Protein AF-A0A8X7BX91-F1 (afdb_monomer_lite)

InterPro domains:
  IPR034904 Fe-S cluster assembly domain superfamily [G3DSA:3.30.300.130] (1-57)
  IPR034904 Fe-S cluster assembly domain superfamily [SSF117916] (6-51)
  IPR039796 MIP18 family [PTHR12377] (2-57)

Sequence (57 aa):
MTLEELKVVELDLIEVNDASNCCVVQFVPTIPQCSMATLIGLAIKVQLLRLLPARFK

Organism: NCBI:txid2747483

Secondary structure (DSSP, 8-state):
--GGGGT---GGGEEEETTTTEEEE----SSTT-THHHHHHHHHHHHHHHHS-GGG-

Radius of gyration: 12.34 Å; chains: 1; bounding box: 24×19×34 Å

Structure (mmCIF, N/CA/C/O backbone):
data_AF-A0A8X7BX91-F1
#
_entry.id   AF-A0A8X7BX91-F1
#
loop_
_atom_site.group_PDB
_atom_site.id
_atom_site.type_symbol
_atom_site.label_atom_id
_atom_site.label_alt_id
_atom_site.label_comp_id
_atom_site.label_asym_id
_atom_site.label_entity_id
_atom_site.label_seq_id
_atom_site.pdbx_PDB_ins_code
_atom_site.Cartn_x
_atom_site.Cartn_y
_atom_site.Cartn_z
_atom_site.occupancy
_atom_site.B_iso_or_equiv
_atom_site.auth_seq_id
_atom_site.auth_comp_id
_atom_site.auth_asym_id
_atom_site.auth_atom_id
_atom_site.pdbx_PDB_model_num
ATOM 1 N N . MET A 1 1 ? 1.165 -7.658 18.350 1.00 42.38 1 MET A N 1
ATOM 2 C CA . MET A 1 1 ? 0.045 -6.963 17.695 1.00 42.38 1 MET A CA 1
ATOM 3 C C . MET A 1 1 ? 0.533 -6.460 16.354 1.00 42.38 1 MET A C 1
ATOM 5 O O . MET A 1 1 ? 1.411 -5.601 16.330 1.00 42.38 1 MET A O 1
ATOM 9 N N . THR A 1 2 ? 0.075 -7.072 15.266 1.00 53.03 2 THR A N 1
ATOM 10 C CA . THR A 1 2 ? 0.464 -6.728 13.888 1.00 53.03 2 THR A CA 1
ATOM 11 C C . THR A 1 2 ? -0.597 -5.835 13.236 1.00 53.03 2 THR A C 1
ATOM 13 O O . THR A 1 2 ? -1.749 -5.806 13.658 1.00 53.03 2 THR A O 1
ATOM 16 N N . LEU A 1 3 ? -0.218 -5.066 12.209 1.00 48.50 3 LEU A N 1
ATOM 17 C CA . LEU A 1 3 ? -1.126 -4.144 11.502 1.00 48.50 3 LEU A CA 1
ATOM 18 C C . LEU A 1 3 ? -2.278 -4.851 10.765 1.00 48.50 3 LEU A C 1
ATOM 20 O O . LEU A 1 3 ? -3.310 -4.237 10.499 1.00 48.50 3 LEU A O 1
ATOM 24 N N . GLU A 1 4 ? -2.111 -6.143 10.487 1.00 50.03 4 GLU A N 1
ATOM 25 C CA . GLU A 1 4 ? -3.114 -7.020 9.878 1.00 50.03 4 GLU A CA 1
ATOM 26 C C . GLU A 1 4 ? -4.243 -7.373 10.869 1.00 50.03 4 GLU A C 1
ATOM 28 O O . GLU A 1 4 ? -5.409 -7.425 10.488 1.00 50.03 4 GLU A O 1
ATOM 33 N N . GLU A 1 5 ? -3.941 -7.481 12.172 1.00 46.62 5 GLU A N 1
ATOM 34 C CA . GLU A 1 5 ? -4.927 -7.763 13.234 1.00 46.62 5 GLU A CA 1
ATOM 35 C C . GLU A 1 5 ? -5.895 -6.587 13.491 1.00 46.62 5 GLU A C 1
ATOM 37 O O . GLU A 1 5 ? -6.919 -6.757 14.150 1.00 46.62 5 GLU A O 1
ATOM 42 N N . LEU A 1 6 ? -5.600 -5.394 12.958 1.00 51.69 6 LEU A N 1
ATOM 43 C CA . LEU A 1 6 ? -6.369 -4.159 13.168 1.00 51.69 6 LEU A CA 1
ATOM 44 C C . LEU A 1 6 ? -7.178 -3.705 11.934 1.00 51.69 6 LEU A C 1
ATOM 46 O O . LEU A 1 6 ? -7.756 -2.620 11.984 1.00 51.69 6 LEU A O 1
ATOM 50 N N . LYS A 1 7 ? -7.225 -4.491 10.842 1.00 53.97 7 LYS A N 1
ATOM 51 C CA . LYS A 1 7 ? -7.849 -4.107 9.548 1.00 53.97 7 LYS A CA 1
ATOM 52 C C . LYS A 1 7 ? -7.350 -2.762 8.985 1.00 53.97 7 LYS A C 1
ATOM 54 O O . LYS A 1 7 ? -8.108 -2.000 8.396 1.00 53.97 7 LYS A O 1
ATOM 59 N N . VAL A 1 8 ? -6.081 -2.424 9.203 1.00 55.31 8 VAL A N 1
ATOM 60 C CA . VAL A 1 8 ? -5.553 -1.094 8.842 1.00 55.31 8 VAL A CA 1
ATOM 61 C C . VAL A 1 8 ? -5.217 -0.987 7.350 1.00 55.31 8 VAL A C 1
ATOM 63 O O . VAL A 1 8 ? -5.180 0.117 6.812 1.00 55.31 8 VAL A O 1
ATOM 66 N N . VAL A 1 9 ? -4.989 -2.113 6.669 1.00 56.03 9 VAL A N 1
ATOM 67 C CA . VAL A 1 9 ? -4.650 -2.152 5.241 1.00 56.03 9 VAL A CA 1
ATOM 68 C C . VAL A 1 9 ? -5.387 -3.326 4.598 1.00 56.03 9 VAL A C 1
ATOM 70 O O . VAL A 1 9 ? -5.214 -4.464 5.025 1.00 56.03 9 VAL A O 1
ATOM 73 N N . GLU A 1 10 ? -6.206 -3.047 3.588 1.00 64.94 10 GLU A N 1
ATOM 74 C CA . GLU A 1 10 ? -6.851 -4.052 2.736 1.00 64.94 10 GLU A CA 1
ATOM 75 C C . GLU A 1 10 ? -6.194 -4.006 1.351 1.00 64.94 10 GLU A C 1
ATOM 77 O O . GLU A 1 10 ? -5.790 -2.936 0.891 1.00 64.94 10 GLU A O 1
ATOM 82 N N . LEU A 1 11 ? -6.059 -5.161 0.686 1.00 63.81 11 LEU A N 1
ATOM 83 C CA . LEU A 1 11 ? -5.462 -5.237 -0.657 1.00 63.81 11 LEU A CA 1
ATOM 84 C C . LEU A 1 11 ? -6.219 -4.372 -1.673 1.00 63.81 11 LEU A C 1
ATOM 86 O O . LEU A 1 11 ? -5.602 -3.807 -2.571 1.00 63.81 11 LEU A O 1
ATOM 90 N N . ASP A 1 12 ? -7.526 -4.209 -1.473 1.00 68.56 12 ASP A N 1
ATOM 91 C CA . ASP A 1 12 ? -8.412 -3.420 -2.331 1.00 68.56 12 ASP A CA 1
ATOM 92 C C . ASP A 1 12 ? -8.099 -1.912 -2.308 1.00 68.56 12 ASP A C 1
ATOM 94 O O . ASP A 1 12 ? -8.578 -1.165 -3.156 1.00 68.56 12 ASP A O 1
ATOM 98 N N . LEU A 1 13 ? -7.274 -1.453 -1.361 1.00 76.50 13 LEU A N 1
ATOM 99 C CA . LEU A 1 13 ? -6.855 -0.057 -1.218 1.00 76.50 13 LEU A CA 1
ATOM 100 C C . LEU A 1 13 ? -5.465 0.228 -1.818 1.00 76.50 13 LEU A C 1
ATOM 102 O O . LEU A 1 13 ? -4.911 1.317 -1.622 1.00 76.50 13 LEU A O 1
ATOM 106 N N . ILE A 1 14 ? -4.873 -0.748 -2.512 1.00 82.12 14 ILE A N 1
ATOM 107 C CA . ILE A 1 14 ? -3.543 -0.649 -3.117 1.00 82.12 14 ILE A CA 1
ATOM 108 C C . ILE A 1 14 ? -3.676 -0.675 -4.640 1.00 82.12 14 ILE A C 1
ATOM 110 O O . ILE A 1 14 ? -4.014 -1.697 -5.233 1.00 82.12 14 ILE A O 1
ATOM 114 N N . GLU A 1 15 ? -3.327 0.433 -5.288 1.00 84.75 15 GLU A N 1
ATOM 115 C CA . GLU A 1 15 ? -3.278 0.543 -6.745 1.00 84.75 15 GLU A CA 1
ATOM 116 C C . GLU A 1 15 ? -1.826 0.639 -7.219 1.00 84.75 15 GLU A C 1
ATOM 118 O O . GLU A 1 15 ? -1.091 1.560 -6.856 1.00 84.75 15 GLU A O 1
ATOM 123 N N . VAL A 1 16 ? -1.401 -0.302 -8.065 1.00 83.12 16 VAL A N 1
ATOM 124 C CA . VAL A 1 16 ? -0.058 -0.308 -8.659 1.00 83.12 16 VAL A CA 1
ATOM 125 C C . VAL A 1 16 ? -0.170 -0.128 -10.166 1.00 83.12 16 VAL A C 1
ATOM 127 O O . VAL A 1 16 ? -0.716 -0.973 -10.869 1.00 83.12 16 VAL A O 1
ATOM 130 N N . ASN A 1 17 ? 0.396 0.964 -10.668 1.00 84.94 17 ASN A N 1
ATOM 131 C CA . ASN A 1 17 ? 0.548 1.235 -12.087 1.00 84.94 17 ASN A CA 1
ATOM 132 C C . ASN A 1 17 ? 2.025 1.117 -12.481 1.00 84.94 17 ASN A C 1
ATOM 134 O O . ASN A 1 17 ? 2.822 2.035 -12.280 1.00 84.94 17 ASN A O 1
ATOM 138 N N . ASP A 1 18 ? 2.377 -0.027 -13.068 1.00 82.94 18 ASP A N 1
ATOM 139 C CA . ASP A 1 18 ? 3.744 -0.305 -13.519 1.00 82.94 18 ASP A CA 1
ATOM 140 C C . ASP A 1 18 ? 4.154 0.531 -14.738 1.00 82.94 18 ASP A C 1
ATOM 142 O O . ASP A 1 18 ? 5.318 0.890 -14.881 1.00 82.94 18 ASP A O 1
ATOM 146 N N . ALA A 1 19 ? 3.199 0.908 -15.594 1.00 85.19 19 ALA A N 1
ATOM 147 C CA . ALA A 1 19 ? 3.479 1.711 -16.783 1.00 85.19 19 ALA A CA 1
ATOM 148 C C . ALA A 1 19 ? 3.846 3.160 -16.429 1.00 85.19 19 ALA A C 1
ATOM 150 O O . ALA A 1 19 ? 4.703 3.760 -17.076 1.00 85.19 19 ALA A O 1
ATOM 151 N N . SER A 1 20 ? 3.214 3.720 -15.394 1.00 85.62 20 SER A N 1
ATOM 152 C CA . SER A 1 20 ? 3.495 5.072 -14.904 1.00 85.62 20 SER A CA 1
ATOM 153 C C . SER A 1 20 ? 4.490 5.105 -13.739 1.00 85.62 20 SER A C 1
ATOM 155 O O . SER A 1 20 ? 4.759 6.183 -13.216 1.00 85.62 20 SER A O 1
ATOM 157 N N . ASN A 1 21 ? 5.010 3.947 -13.308 1.00 85.69 21 ASN A N 1
ATOM 158 C CA . ASN A 1 21 ? 5.799 3.780 -12.082 1.00 85.69 21 ASN A CA 1
ATOM 159 C C . ASN A 1 21 ? 5.135 4.408 -10.839 1.00 85.69 21 ASN A C 1
ATOM 161 O O . ASN A 1 21 ? 5.811 4.967 -9.976 1.00 85.69 21 ASN A O 1
ATOM 165 N N . CYS A 1 22 ? 3.804 4.345 -10.737 1.00 84.75 22 CYS A N 1
ATOM 166 C CA . CYS A 1 22 ? 3.068 4.886 -9.594 1.00 84.75 22 CYS A CA 1
ATOM 167 C C . CYS A 1 22 ? 2.494 3.760 -8.738 1.00 84.75 22 CYS A C 1
ATOM 169 O O . CYS A 1 22 ? 1.900 2.820 -9.252 1.00 84.75 22 CYS A O 1
ATOM 171 N N . CYS A 1 23 ? 2.631 3.883 -7.421 1.00 85.31 23 CYS A N 1
ATOM 172 C CA . CYS A 1 23 ? 1.963 3.026 -6.450 1.00 85.31 23 CYS A CA 1
ATOM 173 C C . CYS A 1 23 ? 1.201 3.928 -5.477 1.00 85.31 23 CYS A C 1
ATOM 175 O O . CYS A 1 23 ? 1.801 4.783 -4.821 1.00 85.31 23 CYS A O 1
ATOM 177 N N . VAL A 1 24 ? -0.117 3.771 -5.428 1.00 87.19 24 VAL A N 1
ATOM 178 C CA . VAL A 1 24 ? -1.014 4.512 -4.545 1.00 87.19 24 VAL A CA 1
ATOM 179 C C . VAL A 1 24 ? -1.491 3.549 -3.471 1.00 87.19 24 VAL A C 1
ATOM 181 O O . VAL A 1 24 ? -2.045 2.498 -3.774 1.00 87.19 24 VAL A O 1
ATOM 184 N N . VAL A 1 25 ? -1.270 3.909 -2.208 1.00 85.50 25 VAL A N 1
ATOM 185 C CA . VAL A 1 25 ? -1.758 3.132 -1.066 1.00 85.50 25 VAL A CA 1
ATOM 186 C C . VAL A 1 25 ? -2.666 3.997 -0.220 1.00 85.50 25 VAL A C 1
ATOM 188 O O . VAL A 1 25 ? -2.239 5.024 0.312 1.00 85.50 25 VAL A O 1
ATOM 191 N N . GLN A 1 26 ? -3.908 3.555 -0.079 1.00 84.44 26 GLN A N 1
ATOM 192 C CA . GLN A 1 26 ? -4.864 4.113 0.860 1.00 84.44 26 GLN A CA 1
ATOM 193 C C . GLN A 1 26 ? -4.912 3.230 2.112 1.00 84.44 26 GLN A C 1
ATOM 195 O O . GLN A 1 26 ? -4.828 2.007 2.044 1.00 84.44 26 GLN A O 1
ATOM 200 N N . PHE A 1 27 ? -5.006 3.853 3.283 1.00 76.50 27 PHE A N 1
ATOM 201 C CA . PHE A 1 27 ? -5.182 3.145 4.547 1.00 76.50 27 PHE A CA 1
ATOM 202 C C . PHE A 1 27 ? -6.059 3.984 5.471 1.00 76.50 27 PHE A C 1
ATOM 204 O O . PHE A 1 27 ? -5.958 5.213 5.488 1.00 76.50 27 PHE A O 1
ATOM 211 N N . VAL A 1 28 ? -6.929 3.326 6.236 1.00 70.75 28 VAL A N 1
ATOM 212 C CA . VAL A 1 28 ? -7.856 3.997 7.153 1.00 70.75 28 VAL A CA 1
ATOM 213 C C . VAL A 1 28 ? -7.403 3.705 8.582 1.00 70.75 28 VAL A C 1
ATOM 215 O O . VAL A 1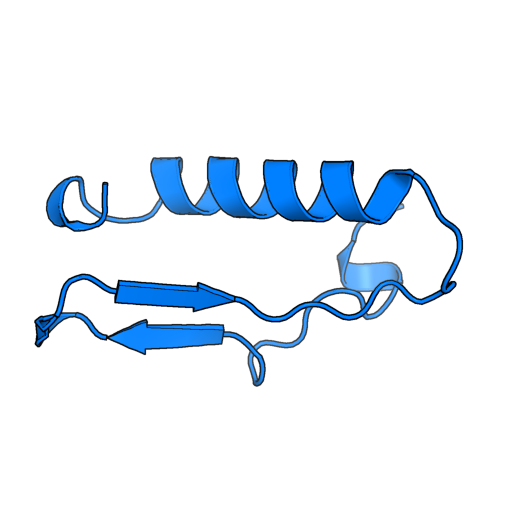 28 ? -7.510 2.563 9.033 1.00 70.75 28 VAL A O 1
ATOM 218 N N . PRO A 1 29 ? -6.873 4.694 9.328 1.00 64.75 29 PRO A N 1
ATOM 219 C CA . PRO A 1 29 ? -6.598 4.487 10.740 1.00 64.75 29 PRO A CA 1
ATOM 220 C C . PRO A 1 29 ? -7.930 4.264 11.467 1.00 64.75 29 PRO A C 1
ATOM 222 O O . PRO A 1 29 ? -8.843 5.081 11.380 1.00 64.75 29 PRO A O 1
ATOM 225 N N . THR A 1 30 ? -8.034 3.161 12.206 1.00 65.94 30 THR A N 1
ATOM 226 C CA . THR A 1 30 ? -9.249 2.734 12.922 1.00 65.94 30 THR A CA 1
ATOM 227 C C . THR A 1 30 ? -9.739 3.732 13.982 1.00 65.94 30 THR A C 1
ATOM 229 O O . THR A 1 30 ? -10.878 3.621 14.431 1.00 65.94 30 THR A O 1
ATOM 232 N N . ILE A 1 31 ? -8.926 4.729 14.368 1.00 64.38 31 ILE A N 1
ATOM 233 C CA . ILE A 1 31 ? -9.303 5.825 15.276 1.00 64.38 31 ILE A CA 1
ATOM 234 C C . ILE A 1 31 ? -8.826 7.176 14.690 1.00 64.38 31 ILE A C 1
ATOM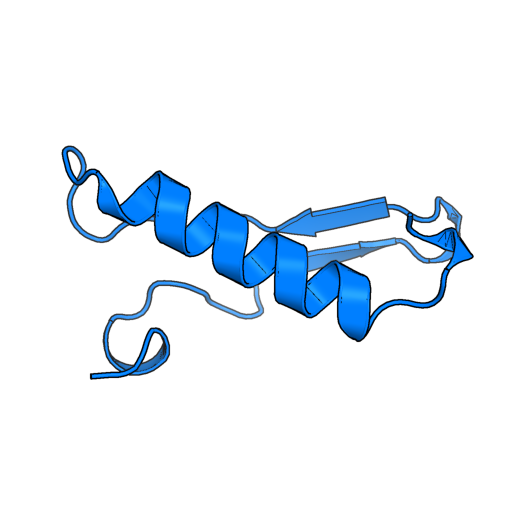 236 O O . ILE A 1 31 ? -7.625 7.345 14.454 1.00 64.38 31 ILE A O 1
ATOM 240 N N . PRO A 1 32 ? -9.722 8.169 14.504 1.00 54.62 32 PRO A N 1
ATOM 241 C CA . PRO A 1 32 ? -9.458 9.394 13.734 1.00 54.62 32 PRO A CA 1
ATOM 242 C C . PRO A 1 32 ? -8.497 10.416 14.382 1.00 54.62 32 PRO A C 1
ATOM 244 O O . PRO A 1 32 ? -8.244 11.462 13.792 1.00 54.62 32 PRO A O 1
ATOM 247 N N . GLN A 1 33 ? -7.932 10.144 15.566 1.00 57.84 33 GLN A N 1
ATOM 248 C CA . GLN A 1 33 ? -7.009 11.052 16.277 1.00 57.84 33 GLN A CA 1
ATOM 249 C C . GLN A 1 33 ? -5.682 10.399 16.707 1.00 57.84 33 GLN A C 1
ATOM 251 O O . GLN A 1 33 ? -5.045 10.839 17.662 1.00 57.84 33 GLN A O 1
ATOM 256 N N . CYS A 1 34 ? -5.229 9.339 16.036 1.00 53.56 34 CYS A N 1
ATOM 257 C CA . CYS A 1 34 ? -4.012 8.648 16.459 1.00 53.56 34 CYS A CA 1
ATOM 258 C C . CYS A 1 34 ? -2.766 9.092 15.681 1.00 53.56 34 CYS A C 1
ATOM 260 O O . CYS A 1 34 ? -2.660 8.914 14.468 1.00 53.56 34 CYS A O 1
ATOM 262 N N . SER A 1 35 ? -1.754 9.541 16.429 1.00 63.84 35 SER A N 1
ATOM 263 C CA . SER A 1 35 ? -0.353 9.746 16.013 1.00 63.84 35 SER A CA 1
ATOM 264 C C . SER A 1 35 ? 0.281 8.550 15.277 1.00 63.84 35 SER A C 1
ATOM 266 O O . SER A 1 35 ? 1.322 8.682 14.637 1.00 63.84 35 SER A O 1
ATOM 268 N N . MET A 1 36 ? -0.353 7.377 15.336 1.00 72.31 36 MET A N 1
ATOM 269 C CA . MET A 1 36 ? 0.065 6.152 14.660 1.00 72.31 36 MET A CA 1
ATOM 270 C C . MET A 1 36 ? -0.232 6.141 13.156 1.00 72.31 36 MET A C 1
ATOM 272 O O . MET A 1 36 ? 0.421 5.384 12.447 1.00 72.31 36 MET A O 1
ATOM 276 N N . ALA A 1 37 ? -1.132 6.989 12.639 1.00 75.62 37 ALA A N 1
ATOM 277 C CA . ALA A 1 37 ? -1.394 7.068 11.196 1.00 75.62 37 ALA A CA 1
ATOM 278 C C . ALA A 1 37 ? -0.116 7.403 10.403 1.00 75.62 37 ALA A C 1
ATOM 280 O O . ALA A 1 37 ? 0.178 6.784 9.381 1.00 75.62 37 ALA A O 1
ATOM 281 N N . THR A 1 38 ? 0.705 8.313 10.930 1.00 79.19 38 THR A N 1
ATOM 282 C CA . THR A 1 38 ? 2.002 8.667 10.341 1.00 79.19 38 THR A CA 1
ATOM 283 C C . THR A 1 38 ? 2.996 7.509 10.408 1.00 79.19 38 THR A C 1
ATOM 285 O O . THR A 1 38 ? 3.713 7.265 9.441 1.00 79.19 38 THR A O 1
ATOM 288 N N . LEU A 1 39 ? 3.034 6.767 11.522 1.00 80.62 39 LEU A N 1
ATOM 289 C CA . LEU A 1 39 ? 3.912 5.601 11.669 1.00 80.62 39 LEU A CA 1
ATOM 290 C C . LEU A 1 39 ? 3.521 4.473 10.711 1.00 80.62 39 LEU A C 1
ATOM 292 O O . LEU A 1 39 ? 4.397 3.861 10.107 1.00 80.62 39 LEU A O 1
ATOM 296 N N . ILE A 1 40 ? 2.221 4.241 10.528 1.00 81.81 40 ILE A N 1
ATOM 297 C CA . ILE A 1 40 ? 1.682 3.280 9.563 1.00 81.81 40 ILE A CA 1
ATOM 298 C C . ILE A 1 40 ? 2.080 3.687 8.144 1.00 81.81 40 ILE A C 1
ATOM 300 O O . ILE A 1 40 ? 2.680 2.889 7.426 1.00 81.81 40 ILE A O 1
ATOM 304 N N . GLY A 1 41 ? 1.837 4.945 7.766 1.00 82.56 41 GLY A N 1
ATOM 305 C CA . GLY A 1 41 ? 2.218 5.463 6.451 1.00 82.56 41 GLY A CA 1
ATOM 306 C C . GLY A 1 41 ? 3.725 5.368 6.187 1.00 82.56 41 GLY A C 1
ATOM 307 O O . GLY A 1 41 ? 4.141 4.957 5.104 1.00 82.56 41 GLY A O 1
ATOM 308 N N . LEU A 1 42 ? 4.561 5.678 7.185 1.00 85.69 42 LEU A N 1
ATOM 309 C CA . LEU A 1 42 ? 6.016 5.528 7.091 1.00 85.69 42 LEU A CA 1
ATOM 310 C C . LEU A 1 42 ? 6.439 4.063 6.955 1.00 85.69 42 LEU A C 1
ATOM 312 O O . LEU A 1 42 ? 7.283 3.759 6.115 1.00 85.69 42 LEU A O 1
ATOM 316 N N . ALA A 1 43 ? 5.855 3.156 7.739 1.00 83.75 43 ALA A N 1
ATOM 317 C CA . ALA A 1 43 ? 6.153 1.730 7.664 1.00 83.75 43 ALA A CA 1
ATOM 318 C C . ALA A 1 43 ? 5.800 1.158 6.283 1.00 83.75 43 ALA A C 1
ATOM 320 O O . ALA A 1 43 ? 6.640 0.503 5.668 1.00 83.75 43 ALA A O 1
ATOM 321 N N . ILE A 1 44 ? 4.609 1.472 5.760 1.00 84.25 44 ILE A N 1
ATOM 322 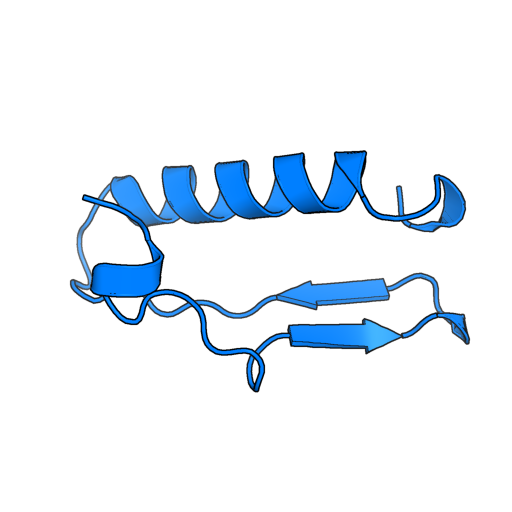C CA . ILE A 1 44 ? 4.176 1.082 4.410 1.00 84.25 44 ILE A CA 1
ATOM 323 C C . ILE A 1 44 ? 5.150 1.634 3.366 1.00 84.25 44 ILE A C 1
ATOM 325 O O . ILE A 1 44 ? 5.667 0.877 2.546 1.00 84.25 44 ILE A O 1
ATOM 329 N N . LYS A 1 45 ? 5.472 2.933 3.427 1.00 85.44 45 LYS A N 1
ATOM 330 C CA . LYS A 1 45 ? 6.403 3.568 2.486 1.00 85.44 45 LYS A CA 1
ATOM 331 C C . LYS A 1 45 ? 7.774 2.893 2.492 1.00 85.44 45 LYS A C 1
ATOM 333 O O . LYS A 1 45 ? 8.326 2.624 1.430 1.00 85.44 45 LYS A O 1
ATOM 338 N N . VAL A 1 46 ? 8.328 2.601 3.668 1.00 87.88 46 VAL A N 1
ATOM 339 C CA . VAL A 1 46 ? 9.627 1.923 3.789 1.00 87.88 46 VAL A CA 1
ATOM 340 C C . VAL A 1 46 ? 9.566 0.504 3.222 1.00 87.88 46 VAL A C 1
ATOM 342 O O . VAL A 1 46 ? 10.4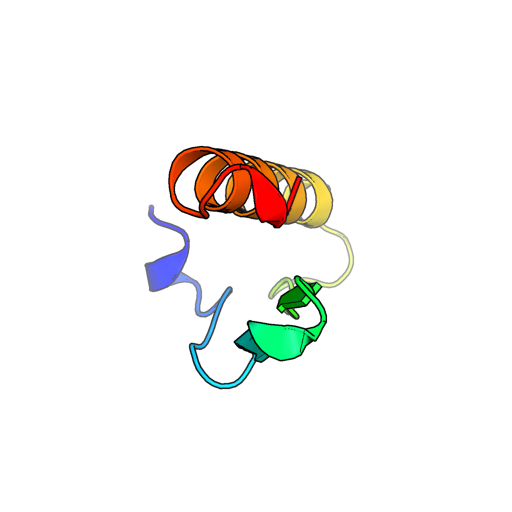93 0.104 2.522 1.00 87.88 46 VAL A O 1
ATOM 345 N N . GLN A 1 47 ? 8.492 -0.250 3.475 1.00 84.12 47 GLN A N 1
ATOM 346 C CA . GLN A 1 47 ? 8.331 -1.592 2.908 1.00 84.12 47 GLN A CA 1
ATOM 347 C C . GLN A 1 47 ? 8.232 -1.552 1.379 1.00 84.12 47 GLN A C 1
ATOM 349 O O . GLN A 1 47 ? 8.951 -2.285 0.703 1.00 84.12 47 GLN A O 1
ATOM 354 N N . LEU A 1 48 ? 7.428 -0.643 0.822 1.00 84.56 48 LEU A N 1
ATOM 355 C CA . LEU A 1 48 ? 7.310 -0.469 -0.6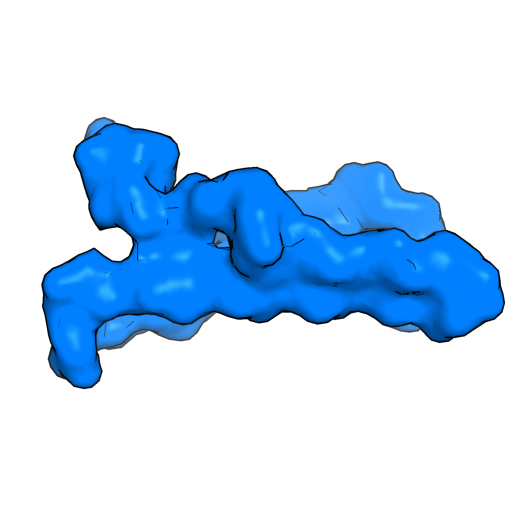27 1.00 84.56 48 LEU A CA 1
ATOM 356 C C . LEU A 1 48 ?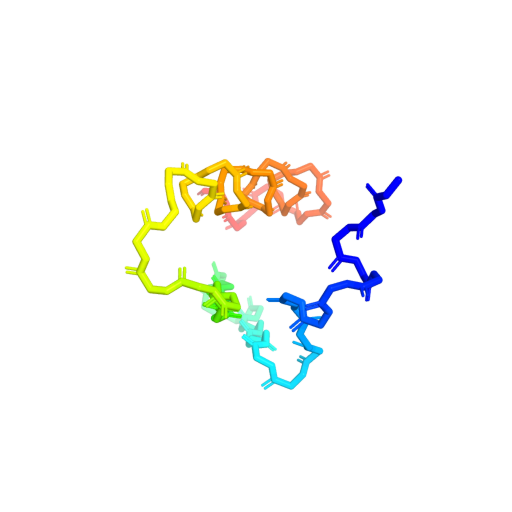 8.637 -0.056 -1.264 1.00 84.56 48 LEU A C 1
ATOM 358 O O . LEU A 1 48 ? 9.015 -0.621 -2.280 1.00 84.56 48 LEU A O 1
ATOM 362 N N . LEU A 1 49 ? 9.397 0.848 -0.641 1.00 84.56 49 LEU A N 1
ATOM 363 C CA . LEU A 1 49 ? 10.726 1.239 -1.126 1.00 84.56 49 LEU A CA 1
ATOM 364 C C . LEU A 1 49 ? 11.743 0.086 -1.132 1.00 84.56 49 LEU A C 1
ATOM 366 O O . LEU A 1 49 ? 12.722 0.152 -1.874 1.00 84.56 49 LEU A O 1
ATOM 370 N N . ARG A 1 50 ? 11.558 -0.934 -0.285 1.00 85.56 50 ARG A N 1
ATOM 371 C CA . ARG A 1 50 ? 12.424 -2.123 -0.235 1.00 85.56 50 ARG A CA 1
ATOM 372 C C . ARG A 1 50 ? 11.998 -3.210 -1.219 1.00 85.56 50 ARG A C 1
ATOM 374 O O . ARG A 1 50 ? 12.857 -3.970 -1.654 1.00 85.56 50 ARG A O 1
ATOM 381 N N . LEU A 1 51 ? 10.702 -3.312 -1.513 1.00 84.12 51 LEU A N 1
ATOM 382 C CA . LEU A 1 51 ? 10.122 -4.388 -2.324 1.00 84.12 51 LEU A CA 1
ATOM 383 C C . LEU A 1 51 ? 9.899 -3.989 -3.786 1.00 84.12 51 LEU A C 1
ATOM 385 O O . LEU A 1 51 ? 10.010 -4.841 -4.666 1.00 84.12 51 LEU A O 1
ATOM 389 N N . LEU A 1 52 ? 9.583 -2.721 -4.058 1.00 84.69 52 LEU A N 1
ATOM 390 C CA . LEU A 1 52 ? 9.374 -2.243 -5.419 1.00 84.69 52 LEU A CA 1
ATOM 391 C C . LEU A 1 52 ? 10.714 -2.035 -6.140 1.00 84.69 52 LEU A C 1
ATOM 393 O O . LEU A 1 52 ? 11.701 -1.619 -5.524 1.00 84.69 52 LEU A O 1
ATOM 397 N N . PRO A 1 53 ? 10.765 -2.286 -7.460 1.00 83.81 53 PRO A N 1
ATOM 398 C CA . PRO A 1 53 ? 11.959 -2.018 -8.246 1.00 83.81 53 PRO A CA 1
ATOM 399 C C . PRO A 1 53 ? 12.325 -0.527 -8.197 1.00 83.81 53 PRO A C 1
ATOM 401 O O . PRO A 1 53 ? 11.450 0.333 -8.130 1.00 83.81 53 PRO A O 1
ATOM 404 N N . ALA A 1 54 ? 13.618 -0.204 -8.311 1.00 77.44 54 ALA A N 1
ATOM 405 C CA . ALA A 1 54 ? 14.136 1.164 -8.158 1.00 77.44 54 ALA A CA 1
ATOM 406 C C . ALA A 1 54 ? 13.498 2.219 -9.088 1.00 77.44 54 ALA A C 1
ATOM 408 O O . ALA A 1 54 ? 13.613 3.408 -8.819 1.00 77.44 54 ALA A O 1
ATOM 409 N N . ARG A 1 55 ? 12.813 1.794 -10.158 1.00 79.50 55 ARG A N 1
ATOM 410 C CA . ARG A 1 55 ? 12.040 2.660 -11.065 1.00 79.50 55 ARG A CA 1
ATOM 411 C C . ARG A 1 55 ? 10.818 3.328 -10.419 1.00 79.50 55 ARG A C 1
ATOM 413 O O . ARG A 1 55 ? 10.339 4.315 -10.953 1.00 79.50 55 ARG A O 1
ATOM 420 N N . PHE A 1 56 ? 10.337 2.800 -9.292 1.00 73.69 56 PHE A N 1
ATOM 421 C CA . PHE A 1 56 ? 9.222 3.349 -8.507 1.00 73.69 56 PHE A CA 1
ATOM 422 C C . PHE A 1 56 ? 9.670 4.355 -7.429 1.00 73.69 56 PHE A C 1
ATOM 424 O O . PHE A 1 56 ? 8.867 4.731 -6.574 1.00 73.69 56 PHE A O 1
ATOM 431 N N . LYS A 1 57 ? 10.959 4.716 -7.403 1.00 58.62 57 LYS A N 1
ATOM 432 C CA . LYS A 1 57 ? 11.573 5.527 -6.348 1.00 58.62 57 LYS A CA 1
ATOM 433 C C . LYS A 1 57 ? 11.508 7.022 -6.628 1.00 58.62 57 LYS A C 1
ATOM 435 O O . LYS A 1 57 ? 11.710 7.404 -7.799 1.00 58.62 57 LYS A O 1
#

Foldseek 3Di:
DDPVVVQFADPVQWDQDPPVLDIGGDGDDPDPDDPCVVVVVVVVVVVCCVPPPPSSD

pLDDT: mean 73.42, std 13.28, range [42.38, 87.88]